Protein AF-A0A944L4D1-F1 (afdb_monomer_lite)

Sequence (60 aa):
MAWLIVRTPYRRTPTAESTCVCGRHNVAAGHADVWALIDDHEAHRDLCPIRTLQEGRTAA

Foldseek 3Di:
DKDKDWADDPPAWIKIWIDDPLGDIDIDTHDVRSVVVVVVNVVCVVVPCVVVVVVVVVPD

Radius of gyration: 14.05 Å; chains: 1; bounding box: 38×14×38 Å

Secondary structure (DSSP, 8-state):
-EEEEEE--TTS--EEEEEETTS-EEEEESHHHHHHHHHHHHHHHHH-HHHHHHHHTT--

pLDDT: mean 87.73, std 14.7, range [41.41, 97.88]

Structure (mmCIF, N/CA/C/O backbone):
data_AF-A0A944L4D1-F1
#
_entry.id   AF-A0A944L4D1-F1
#
loop_
_atom_site.group_PDB
_atom_site.id
_atom_site.type_symbol
_atom_site.label_atom_id
_atom_site.label_alt_id
_atom_site.label_comp_id
_atom_site.label_asym_id
_atom_site.label_entity_id
_atom_site.label_seq_id
_atom_site.pdbx_PDB_ins_code
_atom_site.Cartn_x
_atom_site.Cartn_y
_atom_site.Cartn_z
_atom_site.occupancy
_atom_site.B_iso_or_equiv
_atom_site.auth_seq_id
_atom_site.auth_comp_id
_atom_site.auth_asym_id
_atom_site.auth_atom_id
_atom_site.pdbx_PDB_model_num
ATOM 1 N N . MET A 1 1 ? -6.984 8.808 8.252 1.00 81.00 1 MET A N 1
ATOM 2 C CA . MET A 1 1 ? -6.374 9.461 7.074 1.00 81.00 1 MET A CA 1
ATOM 3 C C . MET A 1 1 ? -5.373 8.498 6.461 1.00 81.00 1 MET A C 1
ATOM 5 O O . MET A 1 1 ? -4.671 7.829 7.211 1.00 81.00 1 MET A O 1
ATOM 9 N N . ALA A 1 2 ? -5.356 8.384 5.139 1.00 88.19 2 ALA A N 1
ATOM 10 C CA . ALA A 1 2 ? -4.396 7.570 4.405 1.00 88.19 2 ALA A CA 1
ATOM 11 C C . ALA A 1 2 ? -3.807 8.430 3.285 1.00 88.19 2 ALA A C 1
ATOM 13 O O . ALA A 1 2 ? -4.524 9.239 2.696 1.00 88.19 2 ALA A O 1
ATOM 14 N N . TRP A 1 3 ? -2.514 8.276 3.037 1.00 93.94 3 TRP A N 1
ATOM 15 C CA . TRP A 1 3 ? -1.769 8.980 2.006 1.00 93.94 3 TRP A CA 1
ATOM 16 C C . TRP A 1 3 ? -1.172 7.967 1.045 1.00 93.94 3 TRP A C 1
ATOM 18 O O . TRP A 1 3 ? -0.704 6.907 1.460 1.00 93.94 3 TRP A O 1
ATOM 28 N N . LEU A 1 4 ? -1.173 8.328 -0.230 1.00 96.44 4 LEU A N 1
ATOM 29 C CA . LEU A 1 4 ? -0.523 7.589 -1.292 1.00 96.44 4 LEU A CA 1
ATOM 30 C C . LEU A 1 4 ? 0.402 8.553 -2.029 1.00 96.44 4 LEU A C 1
ATOM 32 O O . LEU A 1 4 ? -0.028 9.610 -2.491 1.00 96.44 4 LEU A O 1
ATOM 36 N N . ILE A 1 5 ? 1.674 8.189 -2.125 1.00 97.12 5 ILE A N 1
ATOM 37 C CA . ILE A 1 5 ? 2.696 8.955 -2.829 1.00 97.12 5 ILE A CA 1
ATOM 38 C C . ILE A 1 5 ? 3.180 8.102 -3.989 1.00 97.12 5 ILE A C 1
ATOM 40 O O . ILE A 1 5 ? 3.791 7.061 -3.774 1.00 97.12 5 ILE A O 1
ATOM 44 N N . VAL A 1 6 ? 2.951 8.566 -5.217 1.00 96.31 6 VAL A N 1
ATOM 45 C CA . VAL A 1 6 ? 3.454 7.921 -6.435 1.00 96.31 6 VAL A CA 1
ATOM 46 C C . VAL A 1 6 ? 4.563 8.782 -7.027 1.00 96.31 6 VAL A C 1
ATOM 48 O O . VAL A 1 6 ? 4.401 9.986 -7.221 1.00 96.31 6 VAL A O 1
ATOM 51 N N . ARG A 1 7 ? 5.712 8.170 -7.310 1.00 96.88 7 ARG A N 1
ATOM 52 C CA . ARG A 1 7 ? 6.872 8.817 -7.925 1.00 96.88 7 ARG A CA 1
ATOM 53 C C . ARG A 1 7 ? 7.134 8.170 -9.279 1.00 96.88 7 ARG A C 1
ATOM 55 O O . ARG A 1 7 ? 7.480 6.995 -9.356 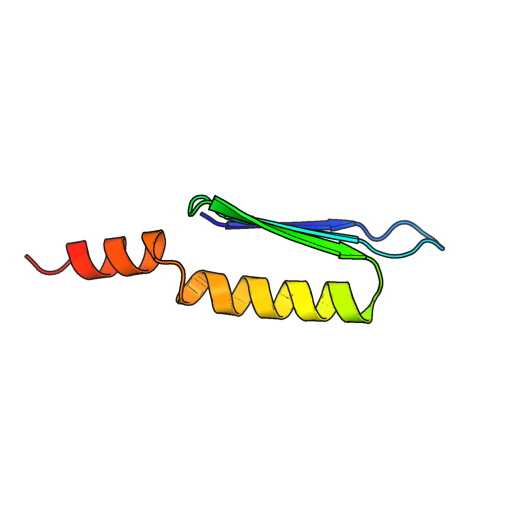1.00 96.88 7 ARG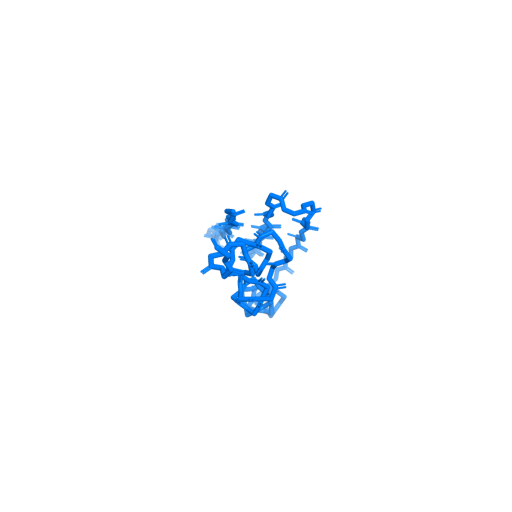 A O 1
ATOM 62 N N . THR A 1 8 ? 7.029 8.960 -10.345 1.00 94.12 8 THR A N 1
ATOM 63 C CA . THR A 1 8 ? 7.255 8.518 -11.732 1.00 94.12 8 THR A CA 1
ATOM 64 C C . THR A 1 8 ? 8.411 9.292 -12.385 1.00 94.12 8 THR A C 1
ATOM 66 O O . THR A 1 8 ? 8.181 10.179 -13.211 1.00 94.12 8 THR A O 1
ATOM 69 N N . PRO A 1 9 ? 9.672 9.023 -11.998 1.00 90.88 9 PRO A N 1
ATOM 70 C CA . PRO A 1 9 ? 10.824 9.675 -12.612 1.00 90.88 9 PRO A CA 1
ATOM 71 C C . PRO A 1 9 ? 11.009 9.258 -14.083 1.00 90.88 9 PRO A C 1
ATOM 73 O O . PRO A 1 9 ? 10.794 8.102 -14.449 1.00 90.88 9 PRO A O 1
ATOM 76 N N . TYR A 1 10 ? 11.446 10.190 -14.939 1.00 92.50 10 TYR A N 1
ATOM 77 C CA . TYR A 1 10 ? 11.660 9.924 -16.369 1.00 92.50 10 TYR A CA 1
ATOM 78 C C . TYR A 1 10 ? 12.694 8.804 -16.589 1.00 92.50 10 TYR A C 1
ATOM 80 O O . TYR A 1 10 ? 13.788 8.846 -16.023 1.00 92.50 10 TYR A O 1
ATOM 88 N N . ARG A 1 11 ? 12.346 7.809 -17.424 1.00 91.62 11 ARG A N 1
ATOM 89 C CA . ARG A 1 11 ? 13.165 6.613 -17.742 1.00 91.62 11 ARG A CA 1
ATOM 90 C C . ARG A 1 11 ? 13.632 5.804 -16.521 1.00 91.62 11 ARG A C 1
ATOM 92 O O . ARG A 1 11 ? 14.661 5.135 -16.573 1.00 91.62 11 ARG A O 1
ATOM 99 N N . ARG A 1 12 ? 12.893 5.853 -15.416 1.00 93.06 12 ARG A N 1
ATOM 100 C CA . ARG A 1 12 ? 13.178 5.096 -14.193 1.00 93.06 12 ARG A CA 1
ATOM 101 C C . ARG A 1 12 ? 11.958 4.275 -13.793 1.00 93.06 12 ARG A C 1
ATOM 103 O O . ARG A 1 12 ? 10.835 4.569 -14.195 1.00 93.06 12 ARG A O 1
ATOM 110 N N . THR A 1 13 ? 12.198 3.253 -12.981 1.00 95.00 13 THR A N 1
ATOM 111 C CA . THR A 1 13 ? 11.143 2.437 -12.383 1.00 95.00 13 THR A CA 1
ATOM 112 C C . THR A 1 13 ? 10.256 3.314 -11.492 1.00 95.00 13 THR A C 1
ATOM 114 O O . THR A 1 13 ? 10.796 4.000 -10.618 1.00 95.00 13 THR A O 1
ATOM 117 N N . PRO A 1 14 ? 8.926 3.323 -11.695 1.00 96.12 14 PRO A N 1
ATOM 118 C CA . PRO A 1 14 ? 8.025 4.057 -10.821 1.00 96.12 14 PRO A CA 1
ATOM 119 C C . PRO A 1 14 ? 8.013 3.419 -9.434 1.00 96.12 14 PRO A C 1
ATOM 121 O O . PRO A 1 14 ? 8.189 2.207 -9.301 1.00 96.12 14 PRO A O 1
ATOM 124 N N . THR A 1 15 ? 7.789 4.228 -8.408 1.00 97.62 15 THR A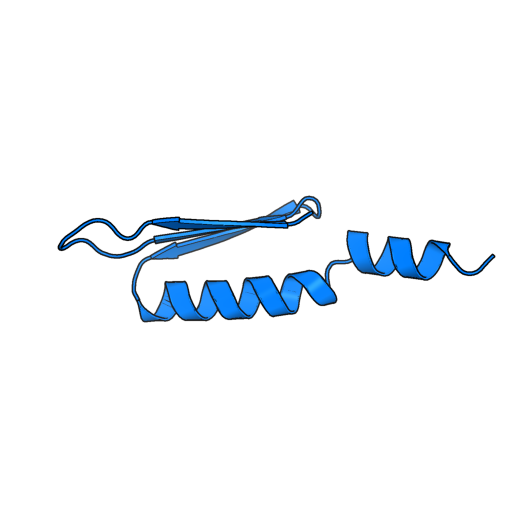 N 1
ATOM 125 C CA . THR A 1 15 ? 7.618 3.746 -7.038 1.00 97.62 15 THR A CA 1
ATOM 126 C C . THR A 1 15 ? 6.370 4.340 -6.420 1.00 97.62 15 THR A C 1
ATOM 128 O O . THR A 1 15 ? 5.944 5.438 -6.783 1.00 97.62 15 THR A O 1
ATOM 131 N N . ALA A 1 16 ? 5.775 3.609 -5.490 1.00 97.62 16 ALA A N 1
ATOM 132 C CA . ALA A 1 16 ? 4.636 4.073 -4.727 1.00 97.62 16 ALA A CA 1
ATOM 133 C C . ALA A 1 16 ? 4.808 3.717 -3.251 1.00 97.62 16 ALA A C 1
ATOM 135 O O . ALA A 1 16 ? 5.381 2.685 -2.906 1.00 97.62 16 ALA A O 1
ATOM 136 N N . GLU A 1 17 ? 4.327 4.601 -2.389 1.00 97.88 17 GLU A N 1
ATOM 137 C CA . GLU A 1 17 ? 4.303 4.433 -0.942 1.00 97.88 17 GLU A CA 1
ATOM 138 C C . GLU A 1 17 ? 2.903 4.768 -0.433 1.00 97.88 17 GLU A C 1
ATOM 140 O O . GLU A 1 17 ? 2.370 5.843 -0.710 1.00 97.88 17 GLU A O 1
ATOM 145 N N . SER A 1 18 ? 2.313 3.834 0.304 1.00 96.06 18 SER A N 1
ATOM 146 C CA . SER A 1 18 ? 0.998 3.948 0.921 1.00 96.06 18 SER A CA 1
ATOM 147 C C . SER A 1 18 ? 1.176 3.943 2.432 1.00 96.06 18 SER A C 1
ATOM 149 O O . SER A 1 18 ? 1.705 2.982 2.991 1.00 96.06 18 SER A O 1
ATOM 151 N N . THR A 1 19 ? 0.724 5.005 3.092 1.00 96.31 19 THR A N 1
ATOM 152 C CA . THR A 1 19 ? 0.834 5.173 4.544 1.00 96.31 19 THR A CA 1
ATOM 153 C C . THR A 1 19 ? -0.526 5.520 5.118 1.00 96.31 19 THR A C 1
ATOM 155 O O . THR A 1 19 ? -1.192 6.444 4.657 1.00 96.31 19 THR A O 1
ATOM 158 N N . CYS A 1 20 ? -0.948 4.815 6.160 1.00 94.38 20 CYS A N 1
ATOM 159 C CA . CYS A 1 20 ? -2.214 5.055 6.836 1.00 94.38 20 CYS A CA 1
ATOM 160 C C . CYS A 1 20 ? -2.005 5.244 8.337 1.00 94.38 20 CYS A C 1
ATOM 162 O O . CYS A 1 20 ? -1.189 4.571 8.962 1.00 94.38 20 CYS A O 1
ATOM 164 N N . VAL A 1 21 ? -2.814 6.114 8.946 1.00 92.62 21 VAL A N 1
ATOM 165 C CA . VAL A 1 21 ? -2.792 6.354 10.403 1.00 92.62 21 VAL A CA 1
ATOM 166 C C . VAL A 1 21 ? -3.146 5.119 11.238 1.00 92.62 21 VAL A C 1
ATOM 168 O O . VAL A 1 21 ? -2.923 5.123 12.441 1.00 92.62 21 VAL A O 1
ATOM 171 N N . CYS A 1 22 ? -3.684 4.058 10.625 1.00 91.12 22 CYS A N 1
ATOM 172 C CA . CYS A 1 22 ? -3.909 2.771 11.291 1.00 91.12 22 CYS A CA 1
ATOM 173 C C . CYS A 1 22 ? -2.622 1.974 11.545 1.00 91.12 22 CYS A C 1
ATOM 175 O O . CYS A 1 22 ? -2.689 0.916 12.161 1.00 91.12 22 CYS A O 1
ATOM 177 N N . GLY A 1 23 ? -1.471 2.461 11.067 1.00 91.56 23 GLY A N 1
ATOM 178 C CA . GLY A 1 23 ? -0.184 1.773 11.148 1.00 91.56 23 GLY A CA 1
ATOM 179 C C . GLY A 1 23 ? 0.171 0.977 9.891 1.00 91.56 23 GLY A C 1
ATOM 180 O O . GLY A 1 23 ? 1.253 0.403 9.831 1.00 91.56 23 GLY A O 1
ATOM 181 N N . ARG A 1 24 ? -0.698 0.951 8.868 1.00 93.06 24 ARG A N 1
ATOM 182 C CA . ARG A 1 24 ? -0.386 0.322 7.579 1.00 93.06 24 ARG A CA 1
ATOM 183 C C . ARG A 1 24 ? 0.634 1.163 6.812 1.00 93.06 24 ARG A C 1
ATOM 185 O O . ARG A 1 24 ? 0.383 2.338 6.540 1.00 93.06 24 ARG A O 1
ATOM 192 N N . HIS A 1 25 ? 1.734 0.533 6.415 1.00 95.44 25 HIS A N 1
ATOM 193 C CA . HIS A 1 25 ? 2.746 1.104 5.530 1.00 95.44 25 HIS A CA 1
ATOM 194 C C . HIS A 1 25 ? 3.164 0.055 4.504 1.00 95.44 25 HIS A C 1
ATOM 196 O O . HIS A 1 25 ? 3.566 -1.042 4.877 1.00 95.44 25 HIS A O 1
ATOM 202 N N . ASN A 1 26 ? 3.032 0.389 3.223 1.00 96.06 26 ASN A N 1
ATOM 203 C CA . ASN A 1 26 ? 3.387 -0.476 2.105 1.00 96.06 26 ASN A CA 1
ATOM 204 C C . ASN A 1 26 ? 4.172 0.327 1.069 1.00 96.06 26 ASN A C 1
ATOM 206 O O . ASN A 1 26 ? 3.845 1.481 0.785 1.00 96.06 26 ASN A O 1
ATOM 210 N N . VAL A 1 27 ? 5.170 -0.311 0.464 1.00 97.00 27 VAL A N 1
ATOM 211 C CA . VAL A 1 27 ? 5.990 0.267 -0.603 1.00 97.00 27 VAL A CA 1
ATOM 212 C C . VAL A 1 27 ? 6.014 -0.672 -1.801 1.00 97.00 27 VAL A C 1
ATOM 214 O O . VAL A 1 27 ? 6.079 -1.888 -1.641 1.00 97.00 27 VAL A O 1
ATOM 217 N N . ALA A 1 28 ? 5.969 -0.104 -3.001 1.00 97.56 28 ALA A N 1
ATOM 218 C CA . ALA A 1 28 ? 6.015 -0.836 -4.258 1.00 97.56 28 ALA A CA 1
ATOM 219 C C . ALA A 1 28 ? 6.947 -0.143 -5.254 1.00 97.56 28 ALA A C 1
ATOM 221 O O . ALA A 1 28 ? 7.099 1.082 -5.251 1.00 97.56 28 ALA A O 1
ATOM 222 N N . ALA A 1 29 ? 7.563 -0.932 -6.129 1.00 96.88 29 ALA A N 1
ATOM 223 C CA . ALA A 1 29 ? 8.400 -0.448 -7.215 1.00 96.88 29 ALA A CA 1
ATOM 224 C C . ALA A 1 29 ? 8.126 -1.271 -8.472 1.00 96.88 29 ALA A C 1
ATOM 226 O O . ALA A 1 29 ? 8.093 -2.489 -8.412 1.00 96.88 29 ALA A O 1
ATOM 227 N N . GLY A 1 30 ? 7.983 -0.611 -9.617 1.00 95.62 30 GLY A N 1
ATOM 228 C CA . GLY A 1 30 ? 7.608 -1.257 -10.874 1.00 95.62 30 GLY A CA 1
ATOM 229 C C . GLY A 1 30 ? 6.156 -0.986 -11.232 1.00 95.62 30 GLY A C 1
ATOM 230 O O . GLY A 1 30 ? 5.321 -0.764 -10.366 1.00 95.62 30 GLY A O 1
ATOM 231 N N . HIS A 1 31 ? 5.853 -0.954 -12.531 1.00 94.00 31 HIS A N 1
ATOM 232 C CA . HIS A 1 31 ? 4.526 -0.543 -13.000 1.00 94.00 31 HIS A CA 1
ATOM 233 C C . HIS A 1 31 ? 3.405 -1.422 -12.433 1.00 94.00 31 HIS A C 1
ATOM 235 O O . HIS A 1 31 ? 2.428 -0.881 -11.928 1.00 94.00 31 HIS A O 1
ATOM 241 N N . ALA A 1 32 ? 3.548 -2.749 -12.493 1.00 96.50 32 ALA A N 1
ATOM 242 C CA . ALA A 1 32 ? 2.520 -3.674 -12.018 1.00 96.50 32 ALA A CA 1
ATOM 243 C C . ALA A 1 32 ? 2.291 -3.548 -10.505 1.00 96.50 32 ALA A C 1
ATOM 245 O O . ALA A 1 32 ? 1.153 -3.392 -10.071 1.00 96.50 32 ALA A O 1
ATOM 246 N N 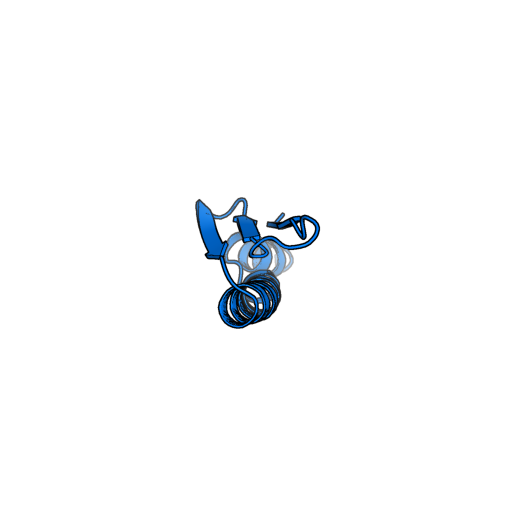. ASP A 1 33 ? 3.369 -3.526 -9.720 1.00 96.81 33 ASP A N 1
ATOM 247 C CA . ASP A 1 33 ? 3.277 -3.441 -8.261 1.00 96.81 33 ASP A CA 1
ATOM 248 C C . ASP A 1 33 ? 2.767 -2.074 -7.797 1.00 96.81 33 ASP A C 1
ATOM 250 O O . ASP A 1 33 ? 2.022 -1.987 -6.826 1.00 96.81 33 ASP A O 1
ATOM 254 N N . VAL A 1 34 ? 3.117 -0.996 -8.507 1.00 97.00 34 VAL A N 1
ATOM 255 C CA . VAL A 1 34 ? 2.561 0.339 -8.251 1.00 97.00 34 VAL A CA 1
ATOM 256 C C . VAL A 1 34 ? 1.055 0.350 -8.497 1.00 97.00 34 VAL A C 1
ATOM 258 O O . VAL A 1 34 ? 0.325 0.862 -7.656 1.00 97.00 34 VAL A O 1
ATOM 261 N N . TRP A 1 35 ? 0.575 -0.238 -9.596 1.00 97.06 35 TRP A N 1
ATOM 262 C CA . TRP A 1 35 ? -0.864 -0.355 -9.850 1.00 97.06 35 TRP A CA 1
ATOM 263 C C . TRP A 1 35 ? -1.574 -1.200 -8.792 1.00 97.06 35 TRP A C 1
ATOM 265 O O . TRP A 1 35 ? -2.612 -0.782 -8.287 1.00 97.06 35 TRP A O 1
ATOM 275 N N . ALA A 1 36 ? -0.991 -2.334 -8.403 1.00 97.56 36 ALA A N 1
ATOM 276 C CA . ALA A 1 36 ? -1.535 -3.171 -7.339 1.00 97.56 36 ALA A CA 1
ATOM 277 C C . ALA A 1 36 ? -1.583 -2.430 -5.992 1.00 97.56 36 ALA A C 1
ATOM 279 O O . ALA A 1 36 ? -2.556 -2.553 -5.256 1.00 97.56 36 ALA A O 1
ATOM 280 N N . LEU A 1 37 ? -0.566 -1.619 -5.678 1.00 97.38 37 LEU A N 1
ATOM 281 C CA . LEU A 1 37 ? -0.541 -0.827 -4.449 1.00 97.38 37 LEU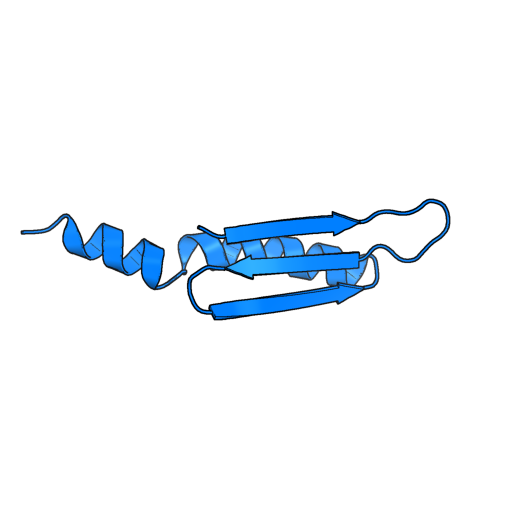 A CA 1
ATOM 282 C C . LEU A 1 37 ? -1.581 0.303 -4.452 1.00 97.38 37 LEU A C 1
ATOM 284 O O . LEU A 1 37 ? -2.081 0.668 -3.389 1.00 97.38 37 LEU A O 1
ATOM 288 N N . ILE A 1 38 ? -1.897 0.866 -5.621 1.00 96.06 38 ILE A N 1
ATOM 289 C CA . ILE A 1 38 ? -2.969 1.859 -5.768 1.00 96.06 38 ILE A CA 1
ATOM 290 C C . ILE A 1 38 ? -4.322 1.213 -5.442 1.00 96.06 38 ILE A C 1
ATOM 292 O O . ILE A 1 38 ? -5.020 1.717 -4.566 1.00 96.06 38 ILE A O 1
ATOM 296 N N . ASP A 1 39 ? -4.644 0.081 -6.074 1.00 97.00 39 ASP A N 1
ATOM 297 C CA . ASP A 1 39 ? -5.892 -0.662 -5.830 1.00 97.00 39 ASP A CA 1
ATOM 298 C C . ASP A 1 39 ? -6.019 -1.084 -4.355 1.00 97.00 39 ASP A C 1
ATOM 300 O O . ASP A 1 39 ? -7.021 -0.818 -3.688 1.00 97.00 39 ASP A O 1
ATOM 304 N N . ASP A 1 40 ? -4.934 -1.621 -3.793 1.00 95.94 40 ASP A N 1
ATOM 305 C CA . ASP A 1 40 ? -4.849 -1.981 -2.380 1.00 95.94 40 ASP A CA 1
ATOM 306 C C . ASP A 1 40 ? -5.062 -0.779 -1.444 1.00 95.94 40 ASP A C 1
ATOM 308 O O . ASP A 1 40 ? -5.711 -0.906 -0.403 1.00 95.94 40 ASP A O 1
ATOM 312 N N . HIS A 1 41 ? -4.535 0.399 -1.792 1.00 94.69 41 HIS A N 1
ATOM 313 C CA . HIS A 1 41 ? -4.744 1.621 -1.018 1.00 94.69 41 HIS A CA 1
ATOM 314 C C . HIS A 1 41 ? -6.215 2.056 -1.029 1.00 94.69 41 HIS A C 1
ATOM 316 O O . HIS A 1 41 ? -6.734 2.465 0.014 1.00 94.69 41 HIS A O 1
ATOM 322 N N . GLU A 1 42 ? -6.890 1.958 -2.175 1.00 94.00 42 GLU A N 1
ATOM 323 C CA . GLU A 1 42 ? -8.312 2.282 -2.300 1.00 94.00 42 GLU A CA 1
ATOM 324 C C . GLU A 1 42 ? -9.170 1.315 -1.481 1.00 94.00 42 GLU A C 1
ATOM 326 O O . GLU A 1 42 ? -9.900 1.758 -0.595 1.00 94.00 42 GLU A O 1
ATOM 331 N N . ALA A 1 43 ? -8.980 0.005 -1.652 1.00 93.62 43 ALA A N 1
ATOM 332 C CA . ALA A 1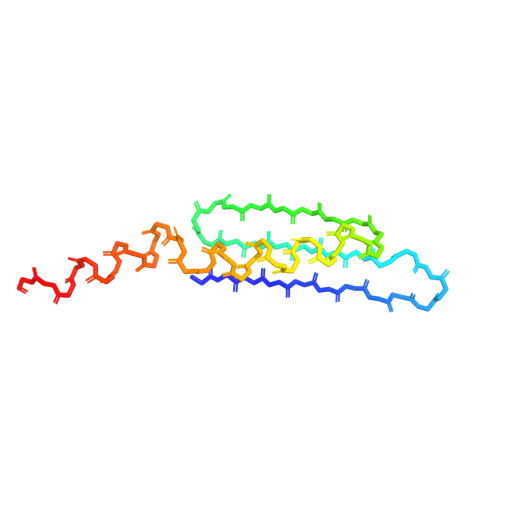 43 ? -9.681 -1.005 -0.860 1.00 93.62 43 ALA A CA 1
ATOM 333 C C . ALA A 1 43 ? -9.415 -0.842 0.648 1.00 93.62 43 ALA A C 1
ATOM 335 O O . ALA A 1 43 ? -10.314 -0.961 1.486 1.00 93.62 43 ALA A O 1
ATOM 336 N N . HIS A 1 44 ? -8.174 -0.519 1.023 1.00 92.50 44 HIS A N 1
ATOM 337 C CA . HIS A 1 44 ? -7.828 -0.272 2.417 1.00 92.50 44 HIS A CA 1
ATOM 338 C C . HIS A 1 44 ? -8.560 0.921 3.005 1.00 92.50 44 HIS A C 1
ATOM 340 O O . HIS A 1 44 ? -8.903 0.896 4.184 1.00 92.50 44 HIS A O 1
ATOM 346 N N . ARG A 1 45 ? -8.737 1.993 2.232 1.00 87.19 45 ARG A N 1
ATOM 347 C CA . ARG A 1 45 ? -9.361 3.216 2.726 1.00 87.19 45 ARG A CA 1
ATOM 348 C C . ARG A 1 45 ? -10.766 2.934 3.251 1.00 87.19 45 ARG A C 1
ATOM 350 O O . ARG A 1 45 ? -11.105 3.502 4.288 1.00 87.19 45 ARG A O 1
ATOM 357 N N . ASP A 1 46 ? -11.519 2.056 2.594 1.00 88.44 46 ASP A N 1
ATOM 358 C CA . ASP A 1 46 ? -12.879 1.672 2.992 1.00 88.44 46 ASP A CA 1
ATOM 359 C C . ASP A 1 46 ? -12.898 0.660 4.144 1.00 88.44 46 ASP A C 1
ATOM 361 O O . ASP A 1 46 ? -13.735 0.744 5.039 1.00 88.44 46 ASP A O 1
ATOM 365 N N . LEU A 1 47 ? -11.922 -0.249 4.179 1.00 89.00 47 LEU A N 1
ATOM 366 C CA . LEU A 1 47 ? -11.793 -1.272 5.223 1.00 89.00 47 LEU A CA 1
ATOM 367 C C . LEU A 1 47 ? -10.970 -0.815 6.437 1.00 89.00 47 LEU A C 1
ATOM 369 O O . LEU A 1 47 ? -10.701 -1.600 7.349 1.00 89.00 47 LEU A O 1
ATOM 373 N N . CYS A 1 48 ? -10.490 0.430 6.439 1.00 89.88 48 CYS A N 1
ATOM 374 C CA . CYS A 1 48 ? -9.555 0.904 7.446 1.00 89.88 48 CYS A CA 1
ATOM 375 C C . CYS A 1 48 ? -10.237 0.902 8.817 1.00 89.88 48 CYS A C 1
ATOM 377 O O . CYS A 1 48 ? -11.191 1.657 9.013 1.00 89.88 48 CYS A O 1
ATOM 379 N N . PRO A 1 49 ? -9.709 0.169 9.815 1.00 82.88 49 PRO A N 1
ATOM 380 C CA . PRO A 1 49 ? -10.379 0.009 11.099 1.00 82.88 49 PRO A CA 1
ATOM 381 C C . PRO A 1 49 ? -10.574 1.343 11.811 1.00 82.88 49 PRO A C 1
ATOM 383 O O . PRO A 1 49 ? -11.592 1.537 12.452 1.00 82.88 49 PRO A O 1
ATOM 386 N N . ILE A 1 50 ? -9.658 2.306 11.661 1.00 84.12 50 ILE A N 1
ATOM 387 C CA . ILE A 1 50 ? -9.832 3.646 12.239 1.00 84.12 50 ILE A CA 1
ATOM 388 C C . ILE A 1 50 ? -11.002 4.390 11.585 1.00 84.12 50 ILE A C 1
ATOM 390 O O . ILE A 1 50 ? -11.721 5.099 12.280 1.00 84.12 50 ILE A O 1
ATOM 394 N N . ARG A 1 51 ? -11.223 4.221 10.277 1.00 75.88 51 ARG A N 1
ATOM 395 C CA . ARG A 1 51 ? -12.355 4.831 9.567 1.00 75.88 51 ARG A CA 1
ATOM 396 C C . ARG A 1 51 ? -13.665 4.111 9.906 1.00 75.88 51 ARG A C 1
ATOM 398 O O . ARG A 1 51 ? -14.622 4.766 10.299 1.00 75.88 51 ARG A O 1
ATOM 405 N N . THR A 1 52 ? -13.674 2.781 9.867 1.00 71.00 52 THR A N 1
ATOM 406 C CA . THR A 1 52 ? -14.845 1.958 10.204 1.00 71.00 52 THR A CA 1
ATOM 407 C C . THR A 1 52 ? -15.250 2.105 11.679 1.00 71.00 52 THR A C 1
ATOM 409 O O . THR A 1 52 ? -16.434 2.173 11.999 1.00 71.00 52 THR A O 1
ATOM 412 N N . LEU A 1 53 ? -14.289 2.241 12.604 1.00 64.94 53 LEU A N 1
ATOM 413 C CA . LEU A 1 53 ? -14.558 2.531 14.022 1.00 64.94 53 LEU A CA 1
ATOM 414 C C . LEU A 1 53 ? -15.168 3.923 14.231 1.00 64.94 53 LEU A C 1
ATOM 416 O O . LEU A 1 53 ? -15.915 4.107 15.189 1.00 64.94 53 LEU A O 1
ATOM 420 N N . GLN A 1 54 ? -14.865 4.908 13.375 1.00 59.09 54 GLN A N 1
ATOM 421 C CA . GLN A 1 54 ? -15.522 6.221 13.428 1.00 59.09 54 GLN A CA 1
ATOM 422 C C . GLN A 1 54 ? -16.983 6.144 12.963 1.00 59.09 54 GLN A C 1
ATOM 424 O O . GLN A 1 54 ? -17.844 6.771 13.579 1.00 59.09 54 GLN A O 1
ATOM 429 N N . GLU A 1 55 ? -17.283 5.343 11.939 1.00 56.16 55 GLU A N 1
ATOM 430 C CA . GLU A 1 55 ? -18.660 5.098 11.484 1.00 56.16 55 GLU A CA 1
ATOM 431 C C . GLU A 1 55 ? -19.475 4.346 12.552 1.00 56.16 55 GLU A C 1
ATOM 433 O O . GLU A 1 55 ? -20.593 4.747 12.865 1.00 56.16 55 GLU A O 1
ATOM 438 N N . GLY A 1 56 ? -18.877 3.360 13.231 1.00 53.62 56 GLY A N 1
ATOM 439 C CA . GLY A 1 56 ? -19.499 2.669 14.369 1.00 53.62 56 GLY A CA 1
ATOM 440 C C . GLY A 1 56 ? -19.707 3.535 15.621 1.00 53.62 56 GLY A C 1
ATOM 441 O O . GLY A 1 56 ? -20.519 3.189 16.474 1.00 53.62 56 GLY A O 1
ATOM 442 N N . ARG A 1 57 ? -19.013 4.677 15.744 1.00 52.91 57 ARG A N 1
ATOM 443 C CA . ARG A 1 57 ? -19.171 5.618 16.869 1.00 52.91 57 ARG A CA 1
ATOM 444 C C . ARG A 1 57 ? -20.246 6.689 16.620 1.00 52.91 57 ARG A C 1
ATOM 446 O O . ARG A 1 57 ? -20.502 7.489 17.510 1.00 52.91 57 ARG A O 1
ATOM 453 N N . THR A 1 58 ? -20.885 6.691 15.446 1.00 47.16 58 THR A N 1
ATOM 454 C CA . THR A 1 58 ? -22.035 7.561 15.111 1.00 47.16 58 THR A CA 1
ATOM 455 C C . THR A 1 58 ? -23.378 6.830 15.310 1.00 47.16 58 THR A C 1
ATOM 457 O O . THR A 1 58 ? -24.397 7.195 14.735 1.00 47.16 58 THR A O 1
ATOM 460 N N . ALA A 1 59 ? -23.392 5.781 16.136 1.00 50.31 59 ALA A N 1
ATOM 461 C CA . ALA A 1 59 ? -24.592 5.058 16.545 1.00 50.31 59 ALA A CA 1
ATOM 462 C C . ALA A 1 59 ? -24.642 4.935 18.079 1.00 50.31 59 ALA A C 1
ATOM 464 O O . ALA A 1 59 ? -24.463 3.845 18.616 1.00 50.31 59 ALA A O 1
ATOM 465 N N . ALA A 1 60 ? -24.820 6.058 18.783 1.00 41.41 60 ALA A N 1
ATOM 466 C CA . ALA A 1 60 ? -25.302 6.125 20.170 1.00 41.41 60 ALA A CA 1
ATOM 467 C C . ALA A 1 60 ? -25.696 7.563 20.523 1.00 41.41 60 ALA A C 1
ATOM 469 O O . ALA A 1 60 ? -24.874 8.469 20.255 1.00 41.41 60 ALA A O 1
#